Protein AF-A0A2S0JXE8-F1 (afdb_monomer_lite)

pLDDT: mean 74.89, std 17.11, range [35.28, 93.25]

Structure (mmCIF, N/CA/C/O backbone):
data_AF-A0A2S0JXE8-F1
#
_entry.id   AF-A0A2S0JXE8-F1
#
loop_
_atom_site.group_PDB
_atom_site.id
_atom_site.type_symbol
_atom_site.label_atom_id
_atom_site.label_alt_id
_atom_site.label_comp_id
_atom_site.label_asym_id
_atom_site.label_entity_id
_atom_site.label_seq_id
_atom_site.pdbx_PDB_ins_code
_atom_site.Cartn_x
_atom_site.Cartn_y
_atom_site.Cartn_z
_atom_site.occupancy
_atom_site.B_iso_or_equiv
_atom_site.auth_seq_id
_atom_site.auth_comp_id
_atom_site.auth_asym_id
_atom_site.auth_atom_id
_atom_site.pdbx_PDB_model_num
ATOM 1 N N . MET A 1 1 ? 25.201 16.719 -39.804 1.00 37.62 1 MET A N 1
ATOM 2 C CA . MET A 1 1 ? 23.950 16.881 -39.030 1.00 37.62 1 MET A CA 1
ATOM 3 C C . MET A 1 1 ? 23.572 15.524 -38.458 1.00 37.62 1 MET A C 1
ATOM 5 O O . MET A 1 1 ? 23.067 14.685 -39.189 1.00 37.62 1 MET A O 1
ATOM 9 N N . GLY A 1 2 ? 23.936 15.260 -37.201 1.00 36.03 2 GLY A N 1
ATOM 10 C CA . GLY A 1 2 ? 23.629 13.996 -36.532 1.00 36.03 2 GLY A CA 1
ATOM 11 C C . GLY A 1 2 ? 22.230 14.049 -35.934 1.00 36.03 2 GLY A C 1
ATOM 12 O O . GLY A 1 2 ? 21.941 14.921 -35.119 1.00 36.03 2 GLY A O 1
ATOM 13 N N . TYR A 1 3 ? 21.360 13.135 -36.347 1.00 36.81 3 TYR A N 1
ATOM 14 C CA . TYR A 1 3 ? 20.071 12.934 -35.702 1.00 36.81 3 TYR A CA 1
ATOM 15 C C . TYR A 1 3 ? 20.316 12.356 -34.305 1.00 36.81 3 TYR A C 1
ATOM 17 O O . TYR A 1 3 ? 20.603 11.171 -34.154 1.00 36.81 3 TYR A O 1
ATOM 25 N N . HIS A 1 4 ? 20.207 13.189 -33.269 1.00 41.97 4 HIS A N 1
ATOM 26 C CA . HIS A 1 4 ? 20.042 12.700 -31.907 1.00 41.97 4 HIS A CA 1
ATOM 27 C C . HIS A 1 4 ? 18.679 12.006 -31.815 1.00 41.97 4 HIS A C 1
ATOM 29 O O . HIS A 1 4 ? 17.648 12.652 -31.623 1.00 41.97 4 HIS A O 1
ATOM 35 N N . GLN A 1 5 ? 18.663 10.679 -31.955 1.00 39.28 5 GLN A N 1
ATOM 36 C CA . GLN A 1 5 ? 17.559 9.870 -31.451 1.00 39.28 5 GLN A CA 1
ATOM 37 C C . GLN A 1 5 ? 17.474 10.123 -29.945 1.00 39.28 5 GLN A C 1
ATOM 39 O O . GLN A 1 5 ? 18.301 9.638 -29.173 1.00 39.28 5 GLN A O 1
ATOM 44 N N . LYS A 1 6 ? 16.487 10.920 -29.519 1.00 38.25 6 LYS A N 1
ATOM 45 C CA . LYS A 1 6 ? 16.083 10.978 -28.115 1.00 38.25 6 LYS A CA 1
ATOM 46 C C . LYS A 1 6 ? 15.744 9.547 -27.712 1.00 38.25 6 LYS A C 1
ATOM 48 O O . LYS A 1 6 ? 14.768 8.978 -28.197 1.00 38.25 6 LYS A O 1
ATOM 53 N N . LYS A 1 7 ? 16.594 8.952 -26.876 1.00 35.28 7 LYS A N 1
ATOM 54 C CA . LYS A 1 7 ? 16.356 7.658 -26.244 1.00 35.28 7 LYS A CA 1
ATOM 55 C C . LYS A 1 7 ? 15.039 7.819 -25.485 1.00 35.28 7 LYS A C 1
ATOM 57 O O . LYS A 1 7 ? 14.999 8.528 -24.486 1.00 35.28 7 LYS A O 1
ATOM 62 N N . HIS A 1 8 ? 13.944 7.279 -26.016 1.00 37.34 8 HIS A N 1
ATOM 63 C CA . HIS A 1 8 ? 12.694 7.230 -25.273 1.00 37.34 8 HIS A CA 1
ATOM 64 C C . HIS A 1 8 ? 12.979 6.388 -24.031 1.00 37.34 8 HIS A C 1
ATOM 66 O O . HIS A 1 8 ? 13.167 5.175 -24.138 1.00 37.34 8 HIS A O 1
ATOM 72 N N . GLU A 1 9 ? 13.082 7.032 -22.869 1.00 44.28 9 GLU A N 1
ATOM 73 C CA . GLU A 1 9 ? 13.034 6.328 -21.595 1.00 44.28 9 GLU A CA 1
ATOM 74 C C . GLU A 1 9 ? 11.780 5.455 -21.619 1.00 44.28 9 GLU A C 1
ATOM 76 O O . GLU A 1 9 ? 10.671 5.937 -21.874 1.00 44.28 9 GLU A O 1
ATOM 81 N N . LYS A 1 10 ? 11.957 4.142 -21.444 1.00 48.44 10 LYS A N 1
ATOM 82 C CA . LYS A 1 10 ? 10.830 3.234 -21.245 1.00 48.44 10 LYS A CA 1
ATOM 83 C C . LYS A 1 10 ? 10.157 3.664 -19.949 1.00 48.44 10 LYS A C 1
ATOM 85 O O . LYS A 1 10 ? 10.642 3.352 -18.871 1.00 48.44 10 LYS A O 1
ATOM 90 N N . VAL A 1 11 ? 9.059 4.399 -20.061 1.00 47.41 11 VAL A N 1
ATOM 91 C CA . VAL A 1 11 ? 8.231 4.733 -18.907 1.00 47.41 11 VAL A CA 1
ATOM 92 C C . VAL A 1 11 ? 7.449 3.474 -18.536 1.00 47.41 11 VAL A C 1
ATOM 94 O O . VAL A 1 11 ? 6.659 2.963 -19.337 1.00 47.41 11 VAL A O 1
ATOM 97 N N . TRP A 1 12 ? 7.707 2.933 -17.347 1.00 57.38 12 TRP A N 1
ATOM 98 C CA . TRP A 1 12 ? 6.993 1.773 -16.828 1.00 57.38 12 TRP A CA 1
ATOM 99 C C . TRP A 1 12 ? 5.706 2.280 -16.180 1.00 57.38 12 TRP A C 1
ATOM 101 O O . TRP A 1 12 ? 5.725 3.010 -15.196 1.00 57.38 12 TRP A O 1
ATOM 111 N N . PHE A 1 13 ? 4.562 1.958 -16.783 1.00 54.50 13 PHE A N 1
ATOM 112 C CA . PHE A 1 13 ? 3.275 2.464 -16.312 1.00 54.50 13 PHE A CA 1
ATOM 113 C C . PHE A 1 13 ? 2.546 1.420 -15.480 1.00 54.50 13 PHE A C 1
ATOM 115 O O . PHE A 1 13 ? 2.338 0.281 -15.914 1.00 54.50 13 PHE A O 1
ATOM 122 N N . ILE A 1 14 ? 2.054 1.868 -14.333 1.00 59.56 14 ILE A N 1
ATOM 123 C CA . ILE A 1 14 ? 1.059 1.164 -13.542 1.00 59.56 14 ILE A CA 1
ATOM 124 C C . ILE A 1 14 ? -0.327 1.662 -13.947 1.00 59.56 14 ILE A C 1
ATOM 126 O O . ILE A 1 14 ? -0.594 2.865 -13.990 1.00 59.56 14 ILE A O 1
ATOM 130 N N . ARG A 1 15 ? -1.235 0.733 -14.251 1.00 61.62 15 ARG A N 1
ATOM 131 C CA . ARG A 1 15 ? -2.655 1.031 -14.466 1.00 61.62 15 ARG A CA 1
ATOM 132 C C . ARG A 1 15 ? -3.482 0.486 -13.316 1.00 61.62 15 ARG A C 1
ATOM 134 O O . ARG A 1 15 ? -3.251 -0.622 -12.853 1.00 61.62 15 ARG A O 1
ATOM 141 N N . LEU A 1 16 ? -4.515 1.224 -12.929 1.00 61.09 16 LEU A N 1
ATOM 142 C CA . LEU A 1 16 ? -5.536 0.707 -12.026 1.00 61.09 16 LEU A CA 1
ATOM 143 C C . LEU A 1 16 ? -6.298 -0.453 -12.682 1.00 61.09 16 LEU A C 1
ATOM 145 O O . LEU A 1 16 ? -6.835 -0.310 -13.788 1.00 61.09 16 LEU A O 1
ATOM 149 N N . TYR A 1 17 ? -6.361 -1.599 -12.005 1.00 62.03 17 TYR A N 1
ATOM 150 C CA . TYR A 1 17 ? -7.015 -2.793 -12.539 1.00 62.03 17 TYR A CA 1
ATOM 151 C C . TYR A 1 17 ? -8.538 -2.735 -12.350 1.00 62.03 17 TYR A C 1
ATOM 153 O O . TYR A 1 17 ? -9.082 -3.149 -11.334 1.00 62.03 17 TYR A O 1
ATOM 161 N N . LYS A 1 18 ? -9.257 -2.229 -13.356 1.00 57.72 18 LYS A N 1
ATOM 162 C CA . LYS A 1 18 ? -10.687 -1.867 -13.266 1.00 57.72 18 LYS A CA 1
ATOM 163 C C . LYS A 1 18 ? -11.655 -2.977 -12.814 1.00 57.72 18 LYS A C 1
ATOM 165 O O . LYS A 1 18 ? -12.732 -2.638 -12.338 1.00 57.72 18 LYS A O 1
ATOM 170 N N . GLY A 1 19 ? -11.326 -4.259 -12.998 1.00 62.06 19 GLY A N 1
ATOM 171 C CA . GLY A 1 19 ? -12.216 -5.377 -12.653 1.00 62.06 19 GLY A CA 1
ATOM 172 C C . GLY A 1 19 ? -12.315 -5.585 -11.144 1.00 62.06 19 GLY A C 1
ATOM 173 O O . GLY A 1 19 ? -13.311 -5.224 -10.526 1.00 62.06 19 GLY A O 1
ATOM 174 N N . LYS A 1 20 ? -11.238 -6.094 -10.541 1.00 61.78 20 LYS A N 1
ATOM 175 C CA . LYS A 1 20 ? -11.170 -6.377 -9.099 1.00 61.78 20 LYS A CA 1
ATOM 176 C C . LYS A 1 20 ? -11.191 -5.107 -8.243 1.00 61.78 20 LYS A C 1
ATOM 178 O O . LYS A 1 20 ? -11.757 -5.093 -7.155 1.00 61.78 20 LYS A O 1
ATOM 183 N N . LEU A 1 21 ? -10.683 -4.001 -8.790 1.00 63.81 21 LEU A N 1
ATOM 184 C CA . LEU A 1 21 ? -10.772 -2.696 -8.153 1.00 63.81 21 LEU A CA 1
ATOM 185 C C . LEU A 1 21 ? -12.223 -2.226 -7.998 1.00 63.81 21 LEU A C 1
ATOM 187 O O . LEU A 1 21 ? -12.516 -1.599 -6.999 1.00 63.81 21 LEU A O 1
ATOM 191 N N . LYS A 1 22 ? -13.159 -2.529 -8.912 1.00 67.38 22 LYS A N 1
ATOM 192 C CA . LYS A 1 22 ? -14.570 -2.123 -8.733 1.00 67.38 22 LYS A CA 1
ATOM 193 C C . LYS A 1 22 ? -15.213 -2.752 -7.501 1.00 67.38 22 LYS A C 1
ATOM 195 O O . LYS A 1 22 ? -16.044 -2.107 -6.873 1.00 67.38 22 LYS A O 1
ATOM 200 N N . GLU A 1 23 ? -14.859 -3.991 -7.183 1.00 72.56 23 GLU A N 1
ATOM 201 C CA . GLU A 1 23 ? -15.339 -4.665 -5.976 1.00 72.56 23 GLU A CA 1
ATOM 202 C C . GLU A 1 23 ? -14.674 -4.066 -4.739 1.00 72.56 23 GLU A C 1
ATOM 204 O O . GLU A 1 23 ? -15.371 -3.655 -3.818 1.00 72.56 23 GLU A O 1
ATOM 209 N N . MET A 1 24 ? -13.352 -3.881 -4.781 1.00 68.56 24 MET A N 1
ATOM 210 C CA . MET A 1 24 ? -12.597 -3.250 -3.695 1.00 68.56 24 MET A CA 1
ATOM 211 C C . MET A 1 24 ? -13.033 -1.798 -3.430 1.00 68.56 24 MET A C 1
ATOM 213 O O . MET A 1 24 ? -13.141 -1.392 -2.281 1.00 68.56 24 MET A O 1
ATOM 217 N N . LEU A 1 25 ? -13.334 -1.012 -4.470 1.00 71.25 25 LEU A N 1
ATOM 218 C CA . LEU A 1 25 ? -13.743 0.396 -4.374 1.00 71.25 25 LEU A CA 1
ATOM 219 C C . LEU A 1 25 ? -15.079 0.585 -3.657 1.00 71.25 25 LEU A C 1
ATOM 221 O O . LEU A 1 25 ? -15.285 1.648 -3.083 1.00 71.25 25 LEU A O 1
ATOM 225 N N . LYS A 1 26 ? -15.978 -0.411 -3.670 1.00 78.88 26 LYS A N 1
ATOM 226 C CA . LYS A 1 26 ? -17.262 -0.317 -2.950 1.00 78.88 26 LYS A CA 1
ATOM 227 C C . LYS A 1 26 ? -17.070 -0.193 -1.441 1.00 78.88 26 LYS A C 1
ATOM 229 O O . LYS A 1 26 ? -17.918 0.378 -0.767 1.00 78.88 26 LYS A O 1
ATOM 234 N N . GLU A 1 27 ? -15.961 -0.716 -0.932 1.00 83.25 27 GLU A N 1
ATOM 235 C CA . GLU A 1 27 ? -15.634 -0.736 0.493 1.00 83.25 27 GLU A CA 1
ATOM 236 C C . GLU A 1 27 ? -14.632 0.364 0.876 1.00 83.25 27 GLU A C 1
ATOM 238 O O . GLU A 1 27 ? -14.225 0.468 2.037 1.00 83.25 27 GLU A O 1
ATOM 243 N N . LEU A 1 28 ? -14.216 1.199 -0.084 1.00 87.56 28 LEU A N 1
ATOM 244 C CA . LEU A 1 28 ? -13.254 2.270 0.140 1.00 87.56 28 LEU A CA 1
ATOM 245 C C . LEU A 1 28 ? -13.932 3.625 0.280 1.00 87.56 28 LEU A C 1
ATOM 247 O O . LEU A 1 28 ? -14.760 4.038 -0.527 1.00 87.56 28 LEU A O 1
ATOM 251 N N . SER A 1 29 ? -13.502 4.360 1.294 1.00 90.38 29 SER A N 1
ATOM 252 C CA . SER A 1 29 ? -13.800 5.776 1.433 1.00 90.38 29 SER A CA 1
ATOM 253 C C . SER A 1 29 ? -13.103 6.585 0.337 1.00 90.38 29 SER A C 1
ATOM 255 O O . SER A 1 29 ? -12.038 6.217 -0.165 1.00 90.38 29 SER A O 1
ATOM 257 N N . PHE A 1 30 ? -13.642 7.765 0.025 1.00 89.19 30 PHE A N 1
ATOM 258 C CA . PHE A 1 30 ? -12.999 8.700 -0.906 1.00 89.19 30 PHE A CA 1
ATOM 259 C C . PHE A 1 30 ? -11.555 9.035 -0.522 1.00 89.19 30 PHE A C 1
ATOM 261 O O . PHE A 1 30 ? -10.712 9.216 -1.399 1.00 89.19 30 PHE A O 1
ATOM 268 N N . ARG A 1 31 ? -11.255 9.081 0.781 1.00 90.44 31 ARG A N 1
ATOM 269 C CA . ARG A 1 31 ? -9.907 9.347 1.289 1.00 90.44 31 ARG A CA 1
ATOM 270 C C . ARG A 1 31 ? -8.934 8.227 0.908 1.00 90.44 31 ARG A C 1
ATOM 272 O O . ARG A 1 31 ? -7.847 8.505 0.411 1.00 90.44 31 ARG A O 1
ATOM 279 N N . GLU A 1 32 ? -9.336 6.973 1.088 1.00 91.00 32 GLU A N 1
ATOM 280 C CA . GLU A 1 32 ? -8.534 5.800 0.716 1.00 91.00 32 GLU A CA 1
ATOM 281 C C . GLU A 1 32 ? -8.324 5.706 -0.795 1.00 91.00 32 GLU A C 1
ATOM 283 O O . GLU A 1 32 ? -7.211 5.456 -1.258 1.00 91.00 32 GLU A O 1
ATOM 288 N N . ILE A 1 33 ? -9.375 5.983 -1.569 1.00 88.81 33 ILE A N 1
ATOM 289 C CA . ILE A 1 33 ? -9.299 6.044 -3.031 1.00 88.81 33 ILE A CA 1
ATOM 290 C C . ILE A 1 33 ? -8.306 7.131 -3.451 1.00 88.81 33 ILE A C 1
ATOM 292 O O . ILE A 1 33 ? -7.408 6.871 -4.250 1.00 88.81 33 ILE A O 1
ATOM 296 N N . GLY A 1 34 ? -8.423 8.333 -2.882 1.00 89.69 34 GLY A N 1
ATOM 297 C CA . GLY A 1 34 ? -7.516 9.446 -3.153 1.00 89.69 34 GLY A CA 1
ATOM 298 C C . GLY A 1 34 ? -6.059 9.099 -2.854 1.00 89.69 34 GLY A C 1
A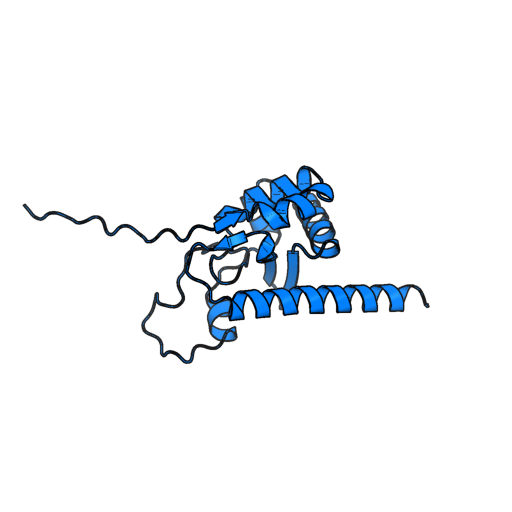TOM 299 O O . GLY A 1 34 ? -5.184 9.395 -3.666 1.00 89.69 34 GLY A O 1
ATOM 300 N N . PHE A 1 35 ? -5.796 8.415 -1.739 1.00 91.81 35 PHE A N 1
ATOM 301 C CA . PHE A 1 35 ? -4.457 7.933 -1.398 1.00 91.81 35 PHE A CA 1
ATOM 302 C C . PHE A 1 35 ? -3.921 6.937 -2.435 1.00 91.81 35 PHE A C 1
ATOM 304 O O . PHE A 1 35 ? -2.800 7.098 -2.923 1.00 91.81 35 PHE A O 1
ATOM 311 N N . ILE A 1 36 ? -4.725 5.944 -2.832 1.00 89.69 36 ILE A N 1
ATOM 312 C CA . ILE A 1 36 ? -4.332 4.973 -3.862 1.00 89.69 36 ILE A CA 1
ATOM 313 C C . ILE A 1 36 ? -3.982 5.703 -5.161 1.00 89.69 36 ILE A C 1
ATOM 315 O O . ILE A 1 36 ? -2.907 5.492 -5.708 1.00 89.69 36 ILE A O 1
ATOM 319 N N . TYR A 1 37 ? -4.834 6.620 -5.621 1.00 87.62 37 TYR A N 1
ATOM 320 C CA . TYR A 1 37 ? -4.578 7.392 -6.839 1.00 87.62 37 TYR A CA 1
ATOM 321 C C . TYR A 1 37 ? -3.294 8.227 -6.763 1.00 87.62 37 TYR A C 1
ATOM 323 O O . TYR A 1 37 ? -2.511 8.229 -7.712 1.00 87.62 37 TYR A O 1
ATOM 331 N N . LYS A 1 38 ? -3.059 8.912 -5.638 1.00 90.31 38 LYS A N 1
ATOM 332 C CA . LYS A 1 38 ? -1.857 9.733 -5.422 1.00 90.31 38 LYS A CA 1
ATOM 333 C C . LYS A 1 38 ? -0.573 8.903 -5.300 1.00 90.31 38 LYS A C 1
ATOM 335 O O . LYS A 1 38 ? 0.497 9.431 -5.577 1.00 90.31 38 LYS A O 1
ATOM 340 N N . SER A 1 39 ? -0.668 7.633 -4.904 1.00 90.19 39 SER A N 1
ATOM 341 C CA . SER A 1 39 ? 0.487 6.736 -4.748 1.00 90.19 39 SER A CA 1
ATOM 342 C C . SER A 1 39 ? 0.876 5.989 -6.029 1.00 90.19 39 SER A C 1
ATOM 344 O O . SER A 1 39 ? 1.977 5.453 -6.104 1.00 90.19 39 SER A O 1
ATOM 346 N N . LEU A 1 40 ? 0.034 5.988 -7.070 1.00 87.19 40 LEU A N 1
ATOM 347 C CA . LEU A 1 40 ? 0.360 5.340 -8.350 1.00 87.19 40 LEU A CA 1
ATOM 348 C C . LEU A 1 40 ? 1.683 5.810 -8.979 1.00 87.19 40 LEU A C 1
ATOM 350 O O . LEU A 1 40 ? 2.427 4.945 -9.436 1.00 87.19 40 LEU A O 1
ATOM 354 N N . PRO A 1 41 ? 2.013 7.120 -9.014 1.00 87.62 41 PRO A N 1
ATOM 355 C CA . PRO A 1 41 ? 3.243 7.595 -9.649 1.00 87.62 41 PRO A CA 1
ATOM 356 C C . PRO A 1 41 ? 4.522 7.145 -8.942 1.00 87.62 41 PRO A C 1
ATOM 358 O O . PRO A 1 41 ? 5.575 7.156 -9.564 1.00 87.62 41 PRO A O 1
ATOM 361 N N . ILE A 1 42 ? 4.428 6.765 -7.665 1.00 90.50 42 ILE A N 1
ATOM 362 C CA . ILE A 1 42 ? 5.551 6.341 -6.814 1.00 90.50 42 ILE A CA 1
ATOM 363 C C . ILE A 1 42 ? 5.539 4.843 -6.521 1.00 90.50 42 ILE A C 1
ATOM 365 O O . ILE A 1 42 ? 6.341 4.351 -5.734 1.00 90.50 42 ILE A O 1
ATOM 369 N N . CYS A 1 43 ? 4.614 4.102 -7.123 1.00 88.62 43 CYS A N 1
ATOM 370 C CA . CYS A 1 43 ? 4.554 2.665 -6.958 1.00 88.62 43 CYS A CA 1
ATOM 371 C C . CYS A 1 43 ? 5.531 2.004 -7.938 1.00 88.62 43 CYS A C 1
ATOM 373 O O . CYS A 1 43 ? 5.492 2.247 -9.143 1.00 88.62 43 CYS A O 1
ATOM 375 N N . HIS A 1 44 ? 6.421 1.166 -7.416 1.00 86.44 44 HIS A N 1
ATOM 376 C CA . HIS A 1 44 ? 7.407 0.452 -8.206 1.00 86.44 44 HIS A CA 1
ATOM 377 C C . HIS A 1 44 ? 6.728 -0.574 -9.117 1.00 86.44 44 HIS A C 1
ATOM 379 O O . HIS A 1 44 ? 6.013 -1.460 -8.641 1.00 86.44 44 HIS A O 1
ATOM 385 N N . TYR A 1 45 ? 6.989 -0.508 -10.422 1.00 78.00 45 TYR A N 1
ATOM 386 C CA . TYR A 1 45 ? 6.241 -1.271 -11.429 1.00 78.00 45 TYR A CA 1
ATOM 387 C C . TYR A 1 45 ? 6.322 -2.800 -11.272 1.00 78.00 45 TYR A C 1
ATOM 389 O O . TYR A 1 45 ? 5.403 -3.499 -11.682 1.00 78.0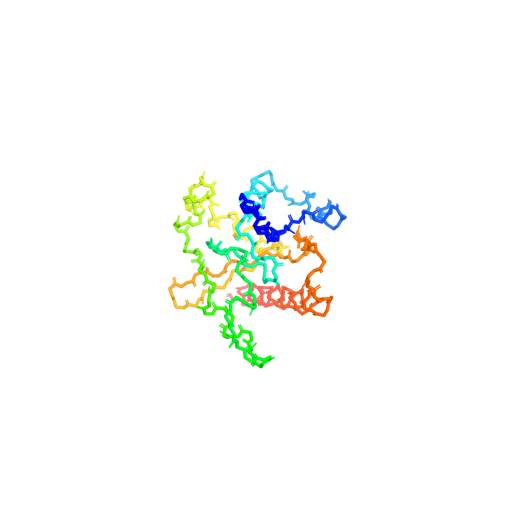0 45 TYR A O 1
ATOM 397 N N . ASN A 1 46 ? 7.403 -3.340 -10.700 1.00 79.19 46 ASN A N 1
ATOM 398 C CA . ASN A 1 46 ? 7.587 -4.792 -10.550 1.00 79.19 46 ASN A CA 1
ATOM 399 C C . ASN A 1 46 ? 7.303 -5.301 -9.131 1.00 79.19 46 ASN A C 1
ATOM 401 O O . ASN A 1 46 ? 6.850 -6.425 -8.942 1.00 79.19 46 ASN A O 1
ATOM 405 N N . MET A 1 47 ? 7.584 -4.465 -8.132 1.00 81.56 47 MET A N 1
ATOM 406 C CA . MET A 1 47 ? 7.581 -4.872 -6.720 1.00 81.56 47 MET A CA 1
ATOM 407 C C . MET A 1 47 ? 6.426 -4.269 -5.933 1.00 81.56 47 MET A C 1
ATOM 409 O O . MET A 1 47 ? 6.174 -4.699 -4.814 1.00 81.56 47 MET A O 1
ATOM 413 N N . PHE A 1 48 ? 5.718 -3.298 -6.507 1.00 87.00 48 PHE A N 1
ATOM 414 C CA . PHE A 1 48 ? 4.562 -2.626 -5.920 1.00 87.00 48 PHE A CA 1
ATOM 415 C C . PHE A 1 48 ? 4.842 -1.846 -4.628 1.00 87.00 48 PHE A C 1
ATOM 417 O O . PHE A 1 48 ? 3.908 -1.437 -3.939 1.00 87.00 48 PHE A O 1
ATOM 424 N N . TYR A 1 49 ? 6.113 -1.607 -4.300 1.00 90.06 49 TYR A N 1
ATOM 425 C CA . TYR A 1 49 ? 6.512 -0.754 -3.183 1.00 90.06 49 TYR A CA 1
ATOM 426 C C . TYR A 1 49 ? 6.348 0.728 -3.514 1.00 90.06 49 TYR A C 1
ATOM 428 O O . TYR A 1 49 ? 6.551 1.127 -4.656 1.00 90.06 49 TYR A O 1
ATOM 436 N N . LEU A 1 50 ? 6.012 1.547 -2.520 1.00 91.50 50 LEU A N 1
ATOM 437 C CA . LEU A 1 50 ? 6.047 3.003 -2.638 1.00 91.50 50 LEU A CA 1
ATOM 438 C C . LEU A 1 50 ? 7.483 3.491 -2.412 1.00 91.50 50 LEU A C 1
ATOM 440 O O . LEU A 1 50 ? 8.022 3.324 -1.315 1.00 91.50 50 LEU A O 1
ATOM 444 N N . VAL A 1 51 ? 8.094 4.069 -3.446 1.00 90.88 51 VAL A N 1
ATOM 445 C CA . VAL A 1 51 ? 9.522 4.428 -3.487 1.00 90.88 51 VAL A CA 1
ATOM 446 C C . VAL A 1 51 ? 9.757 5.730 -4.258 1.00 90.88 51 VAL A C 1
ATOM 448 O O . VAL A 1 51 ? 8.974 6.085 -5.142 1.00 90.88 51 VAL A O 1
ATOM 451 N N . HIS A 1 52 ? 10.849 6.428 -3.955 1.00 88.56 52 HIS A N 1
ATOM 452 C CA . HIS A 1 52 ? 11.287 7.626 -4.680 1.00 88.56 52 HIS A CA 1
ATOM 453 C C . HIS A 1 52 ? 11.732 7.304 -6.117 1.00 88.56 52 HIS A C 1
ATOM 455 O O . HIS A 1 52 ? 11.577 8.140 -7.006 1.00 88.56 52 HIS A O 1
ATOM 461 N N . ASN A 1 53 ? 12.200 6.074 -6.372 1.00 86.81 53 ASN A N 1
ATOM 462 C CA . ASN A 1 53 ? 12.693 5.586 -7.667 1.00 86.81 53 ASN A CA 1
ATOM 463 C C . ASN A 1 53 ? 11.803 4.478 -8.296 1.00 86.81 53 ASN A C 1
ATOM 465 O O . ASN A 1 53 ? 12.254 3.358 -8.535 1.00 86.81 53 ASN A O 1
ATOM 469 N N . PRO A 1 54 ? 10.528 4.757 -8.635 1.00 84.69 54 PRO A N 1
ATOM 470 C CA . PRO A 1 54 ? 9.538 3.743 -9.033 1.00 84.69 54 PRO A CA 1
ATOM 471 C C . PRO A 1 54 ? 9.816 3.054 -10.377 1.00 84.69 54 PRO A C 1
ATOM 473 O O . PRO A 1 54 ? 9.226 2.012 -10.661 1.00 84.69 54 PRO A O 1
ATOM 476 N N . ASN A 1 55 ? 10.688 3.635 -11.205 1.00 78.38 55 ASN A N 1
ATOM 477 C CA . ASN A 1 55 ? 11.042 3.142 -12.538 1.00 78.38 55 ASN A CA 1
ATOM 478 C C . ASN A 1 55 ? 12.402 2.442 -12.589 1.00 78.38 55 ASN A C 1
ATOM 480 O O . ASN A 1 55 ? 12.812 2.033 -13.679 1.00 78.38 55 ASN A O 1
ATOM 484 N N . ASP A 1 56 ? 13.121 2.353 -11.467 1.00 74.06 56 ASP A N 1
ATOM 485 C CA . ASP A 1 56 ? 14.452 1.766 -11.499 1.00 74.06 56 ASP A CA 1
ATOM 486 C C . ASP A 1 56 ? 14.358 0.280 -11.848 1.00 74.06 56 ASP A C 1
ATOM 488 O O . ASP A 1 56 ? 13.601 -0.490 -11.257 1.00 74.06 56 ASP A O 1
ATOM 492 N N . SER A 1 57 ? 15.056 -0.108 -12.910 1.00 62.75 57 SER A N 1
ATOM 493 C CA . SER A 1 57 ? 14.899 -1.432 -13.486 1.00 62.75 57 SER A CA 1
ATOM 494 C C . SER A 1 57 ? 15.901 -2.409 -12.888 1.00 62.75 57 SER A C 1
ATOM 496 O O . SER A 1 57 ? 17.062 -2.082 -12.657 1.00 62.75 57 SER A O 1
ATOM 498 N N . TYR A 1 58 ? 15.476 -3.664 -12.765 1.00 53.22 58 TYR A N 1
ATOM 499 C CA . TYR A 1 58 ? 16.327 -4.817 -12.444 1.00 53.22 58 TYR A CA 1
ATOM 500 C C . TYR A 1 58 ? 17.618 -4.896 -13.298 1.00 53.22 58 TYR A C 1
ATOM 502 O O . TYR A 1 58 ? 18.612 -5.449 -12.850 1.00 53.22 58 TYR A O 1
ATOM 510 N N . ASN A 1 59 ? 17.634 -4.291 -14.496 1.00 45.72 59 ASN A N 1
ATOM 511 C CA . ASN A 1 59 ? 18.713 -4.402 -15.484 1.00 45.72 59 ASN A CA 1
ATOM 512 C C . ASN A 1 59 ? 19.619 -3.156 -15.605 1.00 45.72 59 ASN A C 1
ATOM 514 O O . ASN A 1 59 ? 20.428 -3.093 -16.531 1.00 45.72 59 ASN A O 1
ATOM 518 N N . SER A 1 60 ? 19.484 -2.137 -14.747 1.00 43.06 60 SER A N 1
ATOM 519 C CA . SER A 1 60 ? 20.185 -0.850 -14.932 1.00 43.06 60 SER A CA 1
ATOM 520 C C . SER A 1 60 ? 21.707 -0.908 -14.701 1.00 43.06 60 SER A C 1
ATOM 522 O O . SER A 1 60 ? 22.401 0.054 -15.022 1.00 43.06 60 SER A O 1
ATOM 524 N N . ILE A 1 61 ? 22.260 -2.001 -14.164 1.00 39.75 61 ILE A N 1
ATOM 525 C CA . ILE A 1 61 ? 23.703 -2.171 -13.922 1.00 39.75 61 ILE A CA 1
ATOM 526 C C . ILE A 1 61 ? 24.042 -3.646 -14.168 1.00 39.75 61 ILE A C 1
ATOM 528 O O . ILE A 1 61 ? 23.349 -4.506 -13.641 1.00 39.75 61 ILE A O 1
ATOM 532 N N . GLY A 1 62 ? 25.061 -3.937 -14.985 1.00 39.19 62 GLY A N 1
ATOM 533 C CA . GLY A 1 62 ? 25.437 -5.284 -15.444 1.00 39.19 62 GLY A CA 1
ATOM 534 C C . GLY A 1 62 ? 25.762 -6.294 -14.334 1.00 39.19 62 GLY A C 1
ATOM 535 O O . GLY A 1 62 ? 26.931 -6.543 -14.054 1.00 39.19 62 GLY A O 1
ATOM 536 N N . GLY A 1 63 ? 24.727 -6.884 -13.737 1.00 40.28 63 GLY A N 1
ATOM 537 C CA . GLY A 1 63 ? 24.788 -7.909 -12.698 1.00 40.28 63 GLY A CA 1
ATOM 538 C C . GLY A 1 63 ? 24.135 -9.212 -13.155 1.00 40.28 63 GLY A C 1
ATOM 539 O O . GLY A 1 63 ? 23.213 -9.212 -13.968 1.00 40.28 63 GLY A O 1
ATOM 540 N N . GLN A 1 64 ? 24.691 -10.319 -12.677 1.00 43.34 64 GLN A N 1
ATOM 541 C CA . GLN A 1 64 ? 24.344 -11.699 -13.007 1.00 43.34 64 GLN A CA 1
ATOM 542 C C . GLN A 1 64 ? 22.852 -12.027 -12.746 1.00 43.34 64 GLN A C 1
ATOM 544 O O . GLN A 1 64 ? 22.224 -11.424 -11.879 1.00 43.34 64 GLN A O 1
ATOM 549 N N . PRO A 1 65 ? 22.270 -13.027 -13.437 1.00 48.00 65 PRO A N 1
ATOM 550 C CA . PRO A 1 65 ? 20.863 -13.438 -13.302 1.00 48.00 65 PRO A CA 1
ATOM 551 C C . PRO A 1 65 ? 20.473 -14.051 -11.938 1.00 48.00 65 PRO A C 1
ATOM 553 O O . PRO A 1 65 ? 19.354 -14.538 -11.789 1.00 48.00 65 PRO A O 1
ATOM 556 N N . GLU A 1 66 ? 21.358 -14.012 -10.945 1.00 47.62 66 GLU A N 1
ATOM 557 C CA . GLU A 1 66 ? 21.217 -14.632 -9.622 1.00 47.62 66 GLU A CA 1
ATOM 558 C C . GLU A 1 66 ? 20.994 -13.625 -8.475 1.00 47.62 66 GLU A C 1
ATOM 560 O O . GLU A 1 66 ? 21.049 -13.983 -7.297 1.00 47.62 66 GLU A O 1
ATOM 565 N N . ASP A 1 67 ? 20.648 -12.378 -8.812 1.00 48.41 67 ASP A N 1
ATOM 566 C CA . ASP A 1 67 ? 20.244 -11.344 -7.857 1.00 48.41 67 ASP A CA 1
ATOM 567 C C . ASP A 1 67 ? 18.917 -11.720 -7.163 1.00 48.41 67 ASP A C 1
ATOM 569 O O . ASP A 1 67 ? 17.808 -11.534 -7.673 1.00 48.41 67 ASP A O 1
ATOM 573 N N . THR A 1 68 ? 19.041 -12.280 -5.961 1.00 53.69 68 THR A N 1
ATOM 574 C CA . THR A 1 68 ? 17.922 -12.598 -5.066 1.00 53.69 68 THR A CA 1
ATOM 575 C C . THR A 1 68 ? 17.127 -11.343 -4.674 1.00 53.69 68 THR A C 1
ATOM 577 O O . THR A 1 68 ? 17.638 -10.224 -4.680 1.00 53.69 68 THR A O 1
ATOM 580 N N . GLU A 1 69 ? 15.856 -11.519 -4.292 1.00 55.66 69 GLU A N 1
ATOM 581 C CA . GLU A 1 69 ? 14.914 -10.440 -3.927 1.00 55.66 69 GLU A CA 1
ATOM 582 C C . GLU A 1 69 ? 15.486 -9.455 -2.884 1.00 55.66 69 GLU A C 1
ATOM 584 O O . GLU A 1 69 ? 15.281 -8.246 -2.989 1.00 55.66 69 GLU A O 1
ATOM 589 N N . SER A 1 70 ? 16.316 -9.955 -1.962 1.00 53.62 70 SER A N 1
ATOM 590 C CA . SER A 1 70 ? 17.007 -9.158 -0.941 1.00 53.62 70 SER A CA 1
ATOM 591 C C . SER A 1 70 ? 18.005 -8.140 -1.519 1.00 53.62 70 SER A C 1
ATOM 593 O O . SER A 1 70 ? 18.137 -7.040 -0.984 1.00 53.62 70 SER A O 1
ATOM 595 N N . HIS A 1 71 ? 18.673 -8.439 -2.639 1.00 53.94 71 HIS A N 1
ATOM 596 C CA . HIS A 1 71 ? 19.568 -7.481 -3.300 1.00 53.94 71 HIS A CA 1
ATOM 597 C C . HIS A 1 71 ? 18.808 -6.369 -4.031 1.00 53.94 71 HIS A C 1
ATOM 599 O O . HIS A 1 71 ? 19.344 -5.271 -4.197 1.00 53.94 71 HIS A O 1
ATOM 605 N N . PHE A 1 72 ? 17.565 -6.631 -4.440 1.00 59.47 72 PHE A N 1
ATOM 606 C CA . PHE A 1 72 ? 16.722 -5.655 -5.125 1.00 59.47 72 PHE A CA 1
ATOM 607 C C . PHE A 1 72 ? 16.138 -4.623 -4.155 1.00 59.47 72 PHE A C 1
ATOM 609 O O . PHE A 1 72 ? 16.174 -3.428 -4.439 1.00 59.47 72 PHE A O 1
ATOM 616 N N . GLU A 1 73 ? 15.662 -5.065 -2.987 1.00 60.78 73 GLU A N 1
ATOM 617 C CA . GLU A 1 73 ? 15.147 -4.158 -1.950 1.00 60.78 73 GLU A CA 1
ATOM 618 C C . GLU A 1 73 ? 16.203 -3.142 -1.497 1.00 60.78 73 GLU A C 1
ATOM 620 O O . GLU A 1 73 ? 15.871 -1.989 -1.247 1.00 60.78 73 GLU A O 1
ATOM 625 N N . ASN A 1 74 ? 17.486 -3.514 -1.499 1.00 64.06 74 ASN A N 1
ATOM 626 C CA . ASN A 1 74 ? 18.584 -2.610 -1.141 1.00 64.06 74 ASN A CA 1
ATOM 627 C C . ASN A 1 74 ? 18.802 -1.447 -2.129 1.00 64.06 74 ASN A C 1
ATOM 629 O O . ASN A 1 74 ? 19.485 -0.486 -1.780 1.00 64.06 74 ASN A O 1
ATOM 633 N N . LYS A 1 75 ? 18.262 -1.525 -3.352 1.00 73.62 75 LYS A N 1
ATOM 634 C CA . LYS A 1 75 ? 18.370 -0.463 -4.371 1.00 73.62 75 LYS A CA 1
ATOM 635 C C . LYS A 1 75 ? 17.130 0.434 -4.428 1.00 73.62 75 LYS A C 1
ATOM 637 O O . LYS A 1 75 ? 17.133 1.449 -5.119 1.00 73.62 75 LYS A O 1
ATOM 642 N N . LEU A 1 76 ? 16.062 0.062 -3.725 1.00 82.50 76 LEU A N 1
ATOM 643 C CA . LEU A 1 76 ? 14.843 0.852 -3.666 1.00 82.50 76 LEU A CA 1
ATOM 644 C C . LEU A 1 76 ? 14.965 1.950 -2.609 1.00 82.50 76 LEU A C 1
ATOM 646 O O . LEU A 1 76 ? 15.285 1.704 -1.447 1.00 82.50 76 LEU A O 1
ATOM 650 N N . GLU A 1 77 ? 14.652 3.174 -3.013 1.00 87.94 77 GLU A N 1
ATOM 651 C CA . GLU A 1 77 ? 14.632 4.332 -2.129 1.00 87.94 77 GLU A CA 1
ATOM 652 C C . GLU A 1 77 ? 13.245 4.451 -1.497 1.00 87.94 77 GLU A C 1
ATOM 654 O O . GLU A 1 77 ? 12.335 5.080 -2.035 1.00 87.94 77 GLU A O 1
ATOM 659 N N . PHE A 1 78 ? 13.046 3.789 -0.363 1.00 88.31 78 PHE A N 1
ATOM 660 C CA . PHE A 1 78 ? 11.753 3.777 0.317 1.00 88.31 78 PHE A CA 1
ATOM 661 C C . PHE A 1 78 ? 11.433 5.109 0.992 1.00 88.31 78 PHE A C 1
ATOM 663 O O . PHE A 1 78 ? 12.287 5.725 1.627 1.00 88.31 78 PHE A O 1
ATOM 670 N N . PHE A 1 79 ? 10.157 5.488 0.950 1.00 87.88 79 PHE A N 1
ATOM 671 C CA . PHE A 1 79 ? 9.663 6.617 1.726 1.00 87.88 79 PHE A CA 1
ATOM 672 C C . PHE A 1 79 ? 9.669 6.307 3.221 1.00 87.88 79 PHE A C 1
ATOM 674 O O . PHE A 1 79 ? 9.060 5.333 3.675 1.00 87.88 79 PHE A O 1
ATOM 681 N N . ASN A 1 80 ? 10.214 7.213 4.027 1.00 87.19 80 ASN A N 1
ATOM 682 C CA . ASN A 1 80 ? 9.778 7.279 5.417 1.00 87.19 80 ASN A CA 1
ATOM 683 C C . ASN A 1 80 ? 8.361 7.891 5.505 1.00 87.19 80 ASN A C 1
ATOM 685 O O . ASN A 1 80 ? 7.828 8.468 4.556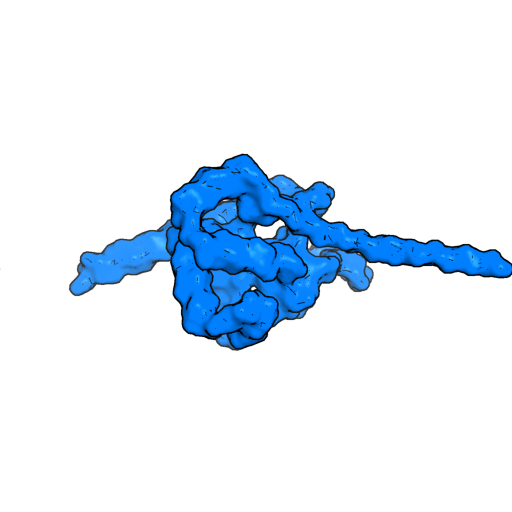 1.00 87.19 80 ASN A O 1
ATOM 689 N N . ARG A 1 81 ? 7.709 7.771 6.668 1.00 87.19 81 ARG A N 1
ATOM 690 C CA . ARG A 1 81 ? 6.326 8.251 6.843 1.00 87.19 81 ARG A CA 1
ATOM 691 C C . ARG A 1 81 ? 6.163 9.753 6.562 1.00 87.19 81 ARG A C 1
ATOM 693 O O . ARG A 1 81 ? 5.123 10.152 6.047 1.00 87.19 81 ARG A O 1
ATOM 700 N N . LYS A 1 82 ? 7.156 10.571 6.923 1.00 89.12 82 LYS A N 1
ATOM 701 C CA . LYS A 1 82 ? 7.124 12.024 6.717 1.00 89.12 82 LYS A CA 1
ATOM 702 C C . LYS A 1 82 ? 7.249 12.358 5.231 1.00 89.12 82 LYS A C 1
ATOM 704 O O . LYS A 1 82 ? 6.425 13.103 4.718 1.00 89.12 82 LYS A O 1
ATOM 709 N N . GLU A 1 83 ? 8.201 11.742 4.540 1.00 90.62 83 GLU A N 1
ATOM 710 C CA . GLU A 1 83 ? 8.395 11.934 3.099 1.00 90.62 83 GLU A CA 1
ATOM 711 C C . GLU A 1 83 ? 7.160 11.499 2.300 1.00 90.62 83 GLU A C 1
ATOM 713 O O . GLU A 1 83 ? 6.747 12.193 1.374 1.00 90.62 83 GLU A O 1
ATOM 718 N N . LEU A 1 84 ? 6.521 10.384 2.682 1.00 90.06 84 LEU A N 1
ATOM 719 C CA . LEU A 1 84 ? 5.285 9.933 2.035 1.00 90.06 84 LEU A CA 1
ATOM 720 C C . LEU A 1 84 ? 4.157 10.963 2.197 1.00 90.06 84 LEU A C 1
ATOM 722 O O . LEU A 1 84 ? 3.418 11.232 1.250 1.00 90.06 84 LEU A O 1
ATOM 726 N N . ALA A 1 85 ? 4.027 11.541 3.394 1.00 91.56 85 ALA A N 1
ATOM 727 C CA . ALA A 1 85 ? 3.035 12.571 3.687 1.00 91.56 85 ALA A CA 1
ATOM 728 C C . ALA A 1 85 ? 3.284 13.847 2.867 1.00 91.56 85 ALA A C 1
ATOM 730 O O . ALA A 1 85 ? 2.353 14.386 2.265 1.00 91.56 85 ALA A O 1
ATOM 731 N N . GLU A 1 86 ? 4.544 14.276 2.775 1.00 91.62 86 GLU A N 1
ATOM 732 C CA . GLU A 1 86 ? 4.963 15.421 1.962 1.00 91.62 86 GLU A CA 1
ATOM 733 C C . GLU A 1 86 ? 4.682 15.188 0.471 1.00 91.62 86 GLU A C 1
ATOM 735 O O . GLU A 1 86 ? 4.080 16.046 -0.179 1.00 91.62 86 GLU A O 1
ATOM 740 N N . TYR A 1 87 ? 5.019 14.006 -0.058 1.00 90.31 87 TYR A N 1
ATOM 741 C CA . TYR A 1 87 ? 4.779 13.662 -1.462 1.00 90.31 87 TYR A CA 1
ATOM 742 C C . TYR A 1 87 ? 3.282 13.653 -1.808 1.00 90.31 87 TYR A C 1
ATOM 744 O O . TYR A 1 87 ? 2.849 14.234 -2.805 1.00 90.31 87 TYR A O 1
ATOM 752 N N . ILE A 1 88 ? 2.465 13.023 -0.958 1.00 89.50 88 ILE A N 1
ATOM 753 C CA . ILE A 1 88 ? 1.010 12.891 -1.151 1.00 89.50 88 ILE A CA 1
ATOM 754 C C . ILE A 1 88 ? 0.265 14.199 -0.800 1.00 89.50 88 ILE A C 1
ATOM 756 O O . ILE A 1 88 ? -0.930 14.343 -1.105 1.00 89.50 88 ILE A O 1
ATOM 760 N N . LYS A 1 89 ? 0.978 15.187 -0.237 1.00 90.81 89 LYS A N 1
ATOM 761 C CA . LYS A 1 89 ? 0.451 16.470 0.250 1.00 90.81 89 LYS A CA 1
ATOM 762 C C . LYS A 1 89 ? -0.683 16.260 1.251 1.00 90.81 89 LYS A C 1
ATOM 764 O O . LYS A 1 89 ? -1.786 16.775 1.080 1.00 90.81 89 LYS A O 1
ATOM 769 N N . GLU A 1 90 ? -0.412 15.441 2.258 1.00 90.06 90 GLU A N 1
ATOM 770 C CA . GLU A 1 90 ? -1.342 15.080 3.326 1.00 90.06 90 GLU A CA 1
ATOM 771 C C . GLU A 1 90 ? -0.668 15.172 4.694 1.00 90.06 90 GLU A C 1
ATOM 773 O O . GLU A 1 90 ? 0.555 15.173 4.811 1.00 90.06 90 GLU A O 1
ATOM 778 N N . ASN A 1 91 ? -1.475 15.237 5.751 1.00 91.06 91 ASN A N 1
ATOM 779 C CA . ASN A 1 91 ? -0.963 15.196 7.119 1.00 91.06 91 ASN A CA 1
ATOM 780 C C . ASN A 1 91 ? -0.440 13.782 7.466 1.00 91.06 91 ASN A C 1
ATOM 782 O O . ASN A 1 91 ? -1.053 12.778 7.105 1.00 91.06 91 ASN A O 1
ATOM 786 N N . ILE A 1 92 ? 0.671 13.698 8.205 1.00 89.88 92 ILE A N 1
ATOM 787 C CA . ILE A 1 92 ? 1.289 12.449 8.690 1.00 89.88 92 ILE A CA 1
ATOM 788 C C . ILE A 1 92 ? 0.299 11.547 9.451 1.00 89.88 92 ILE A C 1
ATOM 790 O O . ILE A 1 92 ? 0.334 10.319 9.293 1.00 89.88 92 ILE A O 1
ATOM 794 N N . ASP A 1 93 ? -0.585 12.132 10.256 1.00 90.25 93 ASP A N 1
ATOM 795 C CA . ASP A 1 93 ? -1.595 11.394 11.018 1.00 90.25 93 ASP A CA 1
ATOM 796 C C . ASP A 1 93 ? -2.648 10.807 10.073 1.00 90.25 93 ASP A C 1
ATOM 798 O O . ASP A 1 93 ? -2.918 9.608 10.116 1.00 90.25 93 ASP A O 1
ATOM 802 N N . ASN A 1 94 ? -3.111 11.598 9.096 1.00 90.12 94 ASN A N 1
ATOM 803 C CA . ASN A 1 94 ? -4.019 11.114 8.052 1.00 90.12 94 ASN A CA 1
ATOM 804 C C . ASN A 1 94 ? -3.407 9.950 7.258 1.00 90.12 94 ASN A C 1
ATOM 806 O O . ASN A 1 94 ? -4.112 8.996 6.939 1.00 90.12 94 ASN A O 1
ATOM 810 N N . ILE A 1 95 ? -2.110 10.009 6.936 1.00 90.19 95 ILE A N 1
ATOM 811 C CA . ILE A 1 95 ? -1.404 8.910 6.259 1.00 90.19 95 ILE A CA 1
ATOM 812 C C . ILE A 1 95 ? -1.409 7.658 7.134 1.00 90.19 95 ILE A C 1
ATOM 814 O O . ILE A 1 95 ? -1.663 6.564 6.636 1.00 90.19 95 ILE A O 1
ATOM 818 N N . THR A 1 96 ? -1.154 7.809 8.434 1.00 90.94 96 THR A N 1
ATOM 819 C CA . THR A 1 96 ? -1.158 6.684 9.378 1.00 90.94 96 THR A CA 1
ATOM 820 C C . THR A 1 96 ? -2.528 6.008 9.415 1.00 90.94 96 THR A C 1
ATOM 822 O O . THR A 1 96 ? -2.601 4.783 9.286 1.00 90.94 96 THR A O 1
ATOM 825 N N . ASP A 1 97 ? -3.600 6.793 9.513 1.00 92.56 97 ASP A N 1
ATOM 826 C CA . ASP A 1 97 ? -4.973 6.286 9.565 1.00 92.56 97 ASP A CA 1
ATOM 827 C C . ASP A 1 97 ? -5.392 5.614 8.257 1.00 92.56 97 ASP A C 1
ATOM 829 O O . ASP A 1 97 ? -5.934 4.507 8.261 1.00 92.56 97 ASP A O 1
ATOM 833 N N . VAL A 1 98 ? -5.099 6.252 7.120 1.00 93.25 98 VAL A N 1
ATOM 834 C CA . VAL A 1 98 ? -5.435 5.711 5.798 1.00 93.25 98 VAL A CA 1
ATOM 835 C C . VAL A 1 98 ? -4.677 4.421 5.529 1.00 93.25 98 VAL A C 1
ATOM 837 O O . VAL A 1 98 ? -5.283 3.449 5.085 1.00 93.25 98 VAL A O 1
ATOM 840 N N . VAL A 1 99 ? -3.377 4.372 5.828 1.00 91.88 99 VAL A N 1
ATOM 841 C CA . VAL A 1 99 ? -2.591 3.146 5.656 1.00 91.88 99 VAL A CA 1
ATOM 842 C C . VAL A 1 99 ? -3.118 2.038 6.561 1.00 91.88 99 VAL A C 1
ATOM 844 O O . VAL A 1 99 ? -3.235 0.906 6.102 1.00 91.88 99 VAL A O 1
ATOM 847 N N . LYS A 1 100 ? -3.472 2.341 7.815 1.00 91.50 100 LYS A N 1
ATOM 848 C CA . LYS A 1 100 ? -4.052 1.348 8.729 1.00 91.50 100 LYS A CA 1
ATOM 849 C C . LYS A 1 100 ? -5.364 0.782 8.177 1.00 91.50 100 LYS A C 1
ATOM 851 O O . LYS A 1 100 ? -5.507 -0.434 8.098 1.00 91.50 100 LYS A O 1
ATOM 856 N N . SER A 1 101 ? -6.272 1.649 7.730 1.00 91.44 101 SER A N 1
ATOM 857 C CA . SER A 1 101 ? -7.550 1.242 7.132 1.00 91.44 101 SER A CA 1
ATOM 858 C C . SER A 1 101 ? -7.351 0.393 5.868 1.00 91.44 101 SER A C 1
ATOM 860 O O . SER A 1 101 ? -7.944 -0.677 5.718 1.00 91.44 101 SER A O 1
ATOM 862 N N . LEU A 1 102 ? -6.439 0.802 4.980 1.00 90.81 102 LEU A N 1
ATOM 863 C CA . LEU A 1 102 ? -6.085 0.035 3.781 1.00 90.81 102 LEU A CA 1
ATOM 864 C C . LEU A 1 102 ? -5.433 -1.314 4.116 1.00 90.81 102 LEU A C 1
ATOM 866 O O . LEU A 1 102 ? -5.661 -2.297 3.409 1.00 90.81 102 LEU A O 1
ATOM 870 N N . GLN A 1 103 ? -4.646 -1.383 5.187 1.00 90.44 103 GLN A N 1
ATOM 871 C CA . GLN A 1 103 ? -4.028 -2.619 5.657 1.00 90.44 103 GLN A CA 1
ATOM 872 C C . GLN A 1 103 ? -5.065 -3.605 6.203 1.00 90.44 103 GLN A C 1
ATOM 874 O O . GLN A 1 103 ? -5.004 -4.790 5.880 1.00 90.44 103 GLN A O 1
ATOM 879 N N . GLU A 1 104 ? -6.048 -3.134 6.972 1.00 87.56 104 GLU A N 1
ATOM 880 C CA . GLU A 1 104 ? -7.166 -3.961 7.456 1.00 87.56 104 GLU A CA 1
ATOM 881 C C . GLU A 1 104 ? -7.983 -4.553 6.294 1.00 87.56 104 GLU A C 1
ATOM 883 O O . GLU A 1 104 ? -8.428 -5.702 6.356 1.00 87.56 104 GLU A O 1
ATOM 888 N N . LYS A 1 105 ? -8.094 -3.810 5.186 1.00 86.44 105 LYS A N 1
ATOM 889 C CA . LYS A 1 105 ? -8.742 -4.255 3.940 1.00 86.44 105 LYS A CA 1
ATOM 890 C C . LYS A 1 105 ? -7.852 -5.147 3.065 1.00 86.44 105 LYS A C 1
ATOM 892 O O . LYS A 1 105 ? -8.314 -5.665 2.051 1.00 86.44 105 LYS A O 1
ATOM 897 N N . GLY A 1 106 ? -6.589 -5.361 3.445 1.00 87.31 106 GLY A N 1
ATOM 898 C CA . GLY A 1 106 ? -5.627 -6.157 2.675 1.00 87.31 106 GLY A CA 1
ATOM 899 C C . GLY A 1 106 ? -5.186 -5.493 1.368 1.00 87.31 106 GLY A C 1
ATOM 900 O O . GLY A 1 106 ? -4.775 -6.176 0.439 1.00 87.31 106 GLY A O 1
ATOM 901 N N . LEU A 1 107 ? -5.297 -4.169 1.270 1.00 88.38 107 LEU A N 1
ATOM 902 C CA . LEU A 1 107 ? -4.938 -3.392 0.080 1.00 88.38 107 LEU A CA 1
ATOM 903 C C . LEU A 1 107 ? -3.512 -2.852 0.135 1.00 88.38 107 LEU A C 1
ATOM 905 O O . LEU A 1 107 ? -2.902 -2.596 -0.903 1.00 88.38 107 LEU A O 1
ATOM 909 N N . ILE A 1 108 ? -2.981 -2.695 1.345 1.00 91.31 108 ILE A N 1
ATOM 910 C CA . ILE A 1 108 ? -1.600 -2.301 1.595 1.00 91.31 108 ILE A CA 1
ATOM 911 C C . ILE A 1 108 ? -0.980 -3.251 2.611 1.00 91.31 108 ILE A C 1
ATOM 913 O O . ILE A 1 108 ? -1.596 -3.572 3.623 1.00 91.31 108 ILE A O 1
ATOM 917 N N . MET A 1 109 ? 0.257 -3.669 2.360 1.00 90.88 109 MET A N 1
ATOM 918 C CA . MET A 1 109 ? 1.118 -4.217 3.401 1.00 90.88 109 MET A CA 1
ATOM 919 C C . MET A 1 109 ? 2.055 -3.125 3.887 1.00 90.88 109 MET A C 1
ATOM 921 O O . MET A 1 109 ? 2.661 -2.409 3.087 1.00 90.88 109 MET A O 1
ATOM 925 N N . LYS A 1 110 ? 2.171 -3.015 5.207 1.00 90.19 110 LYS A N 1
ATOM 926 C CA . LYS A 1 110 ? 3.156 -2.172 5.868 1.00 90.19 110 LYS A CA 1
ATOM 927 C C . LYS A 1 110 ? 4.070 -3.071 6.683 1.00 90.19 110 LYS A C 1
ATOM 929 O O . LYS A 1 110 ? 3.610 -3.720 7.620 1.00 90.19 110 LYS A O 1
ATOM 934 N N . SER A 1 111 ? 5.355 -3.062 6.371 1.00 84.56 111 SER A N 1
ATOM 935 C CA . SER A 1 111 ? 6.379 -3.672 7.215 1.00 84.56 111 SER A CA 1
ATOM 936 C C . SER A 1 111 ? 7.365 -2.606 7.676 1.00 84.56 111 SER A C 1
ATOM 938 O O . SER A 1 111 ? 7.548 -1.564 7.047 1.00 84.56 111 SER A O 1
ATOM 940 N N . SER A 1 112 ? 7.949 -2.822 8.846 1.00 77.88 112 SER A N 1
ATOM 941 C CA . SER A 1 112 ? 8.981 -1.953 9.400 1.00 77.88 112 SER A CA 1
ATOM 942 C C . SER A 1 112 ? 10.250 -2.768 9.559 1.00 77.88 112 SER A C 1
ATOM 944 O O . SER A 1 112 ? 10.247 -3.749 10.301 1.00 77.88 112 SER A O 1
ATOM 946 N N . SER A 1 113 ? 11.322 -2.347 8.895 1.00 66.56 113 SER A N 1
ATOM 947 C CA . SER A 1 113 ? 12.664 -2.880 9.114 1.00 66.56 113 SER A CA 1
ATOM 948 C C . SER A 1 113 ? 13.556 -1.748 9.599 1.00 66.56 113 SER A C 1
ATOM 950 O O . SER A 1 113 ? 13.759 -0.757 8.898 1.00 66.56 113 SER A O 1
ATOM 952 N N . SER A 1 114 ? 14.067 -1.871 10.825 1.00 65.88 114 SER A N 1
ATOM 953 C CA . SER A 1 114 ? 14.902 -0.861 11.486 1.00 65.88 114 SER A CA 1
ATOM 954 C C . SER A 1 114 ? 14.298 0.556 11.460 1.00 65.88 114 SER A C 1
ATOM 956 O O . SER A 1 114 ? 13.464 0.884 12.301 1.00 65.88 114 SER A O 1
ATOM 958 N N . ARG A 1 115 ? 14.718 1.406 10.511 1.00 64.38 115 ARG A N 1
ATOM 959 C CA . ARG A 1 115 ? 14.297 2.814 10.358 1.00 64.38 115 ARG A CA 1
ATOM 960 C C . ARG A 1 115 ? 13.426 3.060 9.126 1.00 64.38 115 ARG A C 1
ATOM 962 O O . ARG A 1 115 ? 12.953 4.177 8.931 1.00 64.38 115 ARG A O 1
ATOM 969 N N . THR A 1 116 ? 13.209 2.029 8.320 1.00 69.69 116 THR A N 1
ATOM 970 C CA . THR A 1 116 ? 12.515 2.128 7.042 1.00 69.69 116 THR A CA 1
ATOM 971 C C . THR A 1 116 ? 11.141 1.497 7.165 1.00 69.69 116 THR A C 1
ATOM 973 O O . THR A 1 116 ? 10.982 0.388 7.683 1.00 69.69 116 THR A O 1
ATOM 976 N N . VAL A 1 117 ? 10.133 2.227 6.696 1.00 81.12 117 VAL A N 1
ATOM 977 C CA . VAL A 1 117 ? 8.775 1.712 6.578 1.00 81.12 117 VAL A CA 1
ATOM 978 C C . VAL A 1 117 ? 8.549 1.355 5.122 1.00 81.12 117 VAL A C 1
ATOM 980 O O . VAL A 1 117 ? 8.642 2.207 4.247 1.00 81.12 117 VAL A O 1
ATOM 983 N N . LEU A 1 118 ? 8.252 0.089 4.874 1.00 88.12 118 LEU A N 1
ATOM 984 C CA . LEU A 1 118 ? 7.962 -0.421 3.548 1.00 88.12 118 LEU A CA 1
ATOM 985 C C . LEU A 1 118 ? 6.448 -0.413 3.377 1.00 88.12 118 LEU A C 1
ATOM 987 O O . LEU A 1 118 ? 5.732 -1.059 4.141 1.00 88.12 118 LEU A O 1
ATOM 991 N N . TYR A 1 119 ? 5.962 0.326 2.383 1.00 91.44 119 TYR A N 1
ATOM 992 C CA . TYR A 1 119 ? 4.559 0.299 1.980 1.00 91.44 119 TYR A CA 1
ATOM 993 C C . TYR A 1 119 ? 4.462 -0.413 0.641 1.00 91.44 119 TYR A C 1
ATOM 995 O O . TYR A 1 119 ? 5.056 0.040 -0.336 1.00 91.44 119 TYR A O 1
ATOM 1003 N N . ARG A 1 120 ? 3.713 -1.511 0.583 1.00 91.50 120 ARG A N 1
ATOM 1004 C CA . ARG A 1 120 ? 3.476 -2.275 -0.645 1.00 91.50 120 ARG A CA 1
ATOM 1005 C C . ARG A 1 120 ? 2.000 -2.221 -0.995 1.00 91.50 120 ARG A C 1
ATOM 1007 O O . ARG A 1 120 ? 1.169 -2.491 -0.131 1.00 91.50 120 ARG A O 1
ATOM 1014 N N . LEU A 1 121 ? 1.667 -1.883 -2.238 1.00 90.56 121 LEU A N 1
ATOM 1015 C CA . LEU A 1 121 ? 0.298 -1.951 -2.749 1.00 90.56 121 LEU A CA 1
ATOM 1016 C C . LEU A 1 121 ? -0.024 -3.369 -3.216 1.00 90.56 121 LEU A C 1
ATOM 1018 O O . LEU A 1 121 ? 0.828 -4.064 -3.769 1.00 90.56 121 LEU A O 1
ATOM 1022 N N . HIS A 1 122 ? -1.271 -3.791 -3.030 1.00 88.06 122 HIS A N 1
ATOM 1023 C CA . HIS A 1 122 ? -1.718 -5.080 -3.536 1.00 88.06 122 HIS A CA 1
ATOM 1024 C C . HIS A 1 122 ? -1.669 -5.083 -5.086 1.00 88.06 122 HIS A C 1
ATOM 1026 O O . HIS A 1 122 ? -2.238 -4.181 -5.705 1.00 88.06 122 HIS A O 1
ATOM 1032 N N . PRO A 1 123 ? -1.110 -6.119 -5.751 1.00 84.50 123 PRO A N 1
ATOM 1033 C CA . PRO A 1 123 ? -1.026 -6.194 -7.221 1.00 84.50 123 PRO A CA 1
ATOM 1034 C C . PRO A 1 123 ? -2.368 -6.039 -7.965 1.00 84.50 123 PRO A C 1
ATOM 1036 O O . PRO A 1 123 ? -2.447 -5.453 -9.034 1.00 84.50 123 PRO A O 1
ATOM 1039 N N . HIS A 1 124 ? -3.479 -6.510 -7.397 1.00 78.62 124 HIS A N 1
ATOM 1040 C CA . HIS A 1 124 ? -4.821 -6.274 -7.940 1.00 78.62 124 HIS A CA 1
ATOM 1041 C C . HIS A 1 124 ? -5.306 -4.815 -7.914 1.00 78.62 124 HIS A C 1
ATOM 1043 O O . HIS A 1 124 ? -6.307 -4.515 -8.560 1.00 78.62 124 HIS A O 1
ATOM 1049 N N . ILE A 1 125 ? -4.637 -3.907 -7.201 1.00 78.19 125 ILE A N 1
ATOM 1050 C CA . ILE A 1 125 ? -4.896 -2.463 -7.297 1.00 78.19 125 ILE A CA 1
ATOM 1051 C C . ILE A 1 125 ? -4.180 -1.911 -8.529 1.00 78.19 125 ILE A C 1
ATOM 1053 O O . ILE A 1 125 ? -4.731 -1.101 -9.274 1.00 78.19 125 ILE A O 1
ATOM 1057 N N . VAL A 1 126 ? -2.963 -2.393 -8.758 1.00 74.25 126 VAL A N 1
ATOM 1058 C CA . VAL A 1 126 ? -1.975 -1.837 -9.674 1.00 74.25 126 VAL A CA 1
ATOM 1059 C C . VAL A 1 126 ? -1.491 -2.913 -10.639 1.00 74.25 126 VAL A C 1
ATOM 1061 O O . VAL A 1 126 ? -0.683 -3.758 -10.293 1.00 74.25 126 VAL A O 1
ATOM 1064 N N . TYR A 1 127 ? -1.962 -2.880 -11.883 1.00 68.06 127 TYR A N 1
ATOM 1065 C CA . TYR A 1 127 ? -1.503 -3.802 -12.915 1.00 68.06 127 TYR A CA 1
ATOM 1066 C C . TYR A 1 127 ? -0.355 -3.171 -13.720 1.00 68.06 127 TYR A C 1
ATOM 1068 O O . TYR A 1 127 ? -0.580 -2.164 -14.412 1.00 68.06 127 TYR A O 1
ATOM 1076 N N . PRO A 1 128 ? 0.863 -3.735 -13.670 1.00 64.38 128 PRO A N 1
ATOM 1077 C CA . PRO A 1 128 ? 1.959 -3.294 -14.512 1.00 64.38 128 PRO A CA 1
ATOM 1078 C C . PRO A 1 128 ? 1.748 -3.784 -15.939 1.00 64.38 128 PRO A C 1
ATOM 1080 O O . PRO A 1 128 ? 1.403 -4.940 -16.186 1.00 64.38 128 PRO A O 1
ATOM 1083 N N . LYS A 1 129 ? 1.962 -2.904 -16.917 1.00 58.47 129 LYS A N 1
ATOM 1084 C CA . LYS A 1 129 ? 1.772 -3.263 -18.324 1.00 58.47 129 LYS A CA 1
ATOM 1085 C C . LYS A 1 129 ? 2.918 -4.158 -18.827 1.00 58.47 129 LYS A C 1
ATOM 1087 O O . LYS A 1 129 ? 3.906 -3.644 -19.334 1.00 58.47 129 LYS A O 1
ATOM 1092 N N . GLY A 1 130 ? 2.725 -5.480 -18.778 1.00 54.50 130 GLY A N 1
ATOM 1093 C CA . GLY A 1 130 ? 3.417 -6.462 -19.634 1.00 54.50 130 GLY A CA 1
ATOM 1094 C C . GLY A 1 130 ? 4.826 -6.889 -19.213 1.00 54.50 130 GLY A C 1
ATOM 1095 O O . GLY A 1 130 ? 5.604 -7.298 -20.070 1.00 54.50 130 GLY A O 1
ATOM 1096 N N . THR A 1 131 ? 5.188 -6.736 -17.936 1.00 56.34 131 THR A N 1
ATOM 1097 C CA . THR A 1 131 ? 6.600 -6.820 -17.506 1.00 56.34 131 THR A CA 1
ATOM 1098 C C . THR A 1 131 ? 6.838 -7.661 -16.259 1.00 56.34 131 THR A C 1
ATOM 1100 O O . THR A 1 131 ? 7.987 -7.931 -15.928 1.00 56.34 131 THR A O 1
ATOM 1103 N N . VAL A 1 132 ? 5.777 -8.086 -15.574 1.00 64.44 132 VAL A N 1
ATOM 1104 C CA . VAL A 1 132 ? 5.854 -8.919 -14.367 1.00 64.44 132 VAL A CA 1
ATOM 1105 C C . VAL A 1 132 ? 5.257 -10.278 -14.692 1.00 64.44 132 VAL A C 1
ATOM 1107 O O . VAL A 1 132 ? 4.192 -10.344 -15.301 1.00 64.44 132 VAL A O 1
ATOM 1110 N N . SER A 1 133 ? 5.947 -11.355 -14.317 1.00 70.62 133 SER A N 1
ATOM 1111 C CA . SER A 1 133 ? 5.431 -12.709 -14.513 1.00 70.62 133 SER A CA 1
ATOM 1112 C C . SER A 1 133 ? 4.210 -12.958 -13.624 1.00 70.62 133 SER A C 1
ATOM 1114 O O . SER A 1 133 ? 4.171 -12.529 -12.468 1.00 70.62 133 SER A O 1
ATOM 1116 N N . ASP A 1 134 ? 3.240 -13.720 -14.131 1.00 75.12 134 ASP A N 1
ATOM 1117 C CA . ASP A 1 134 ? 2.055 -14.112 -13.357 1.00 75.12 134 ASP A CA 1
ATOM 1118 C C . ASP A 1 134 ? 2.434 -14.864 -12.070 1.00 75.12 134 ASP A C 1
ATOM 1120 O O . ASP A 1 134 ? 1.773 -14.721 -11.044 1.00 75.12 134 ASP A O 1
ATOM 1124 N N . LEU A 1 135 ? 3.551 -15.602 -12.089 1.00 77.50 135 LEU A N 1
ATOM 1125 C CA . LEU A 1 135 ? 4.105 -16.271 -10.909 1.00 77.50 135 LEU A CA 1
ATOM 1126 C C . LEU A 1 135 ? 4.530 -15.283 -9.818 1.00 77.50 135 LEU A C 1
ATOM 1128 O O . LEU A 1 135 ? 4.242 -15.518 -8.647 1.00 77.50 135 LEU A O 1
ATOM 1132 N N . ARG A 1 136 ? 5.170 -14.163 -10.179 1.00 77.31 136 ARG A N 1
ATOM 1133 C CA . ARG A 1 136 ? 5.546 -13.128 -9.206 1.00 77.31 136 ARG A CA 1
ATOM 1134 C C . ARG A 1 136 ? 4.319 -12.400 -8.670 1.00 77.31 136 ARG A C 1
ATOM 1136 O O . ARG A 1 136 ? 4.234 -12.172 -7.470 1.00 77.31 136 ARG A O 1
ATOM 1143 N N . ILE A 1 137 ? 3.346 -12.087 -9.527 1.00 81.06 137 ILE A N 1
ATOM 1144 C CA . ILE A 1 137 ? 2.071 -11.503 -9.084 1.00 81.06 137 ILE A CA 1
ATOM 1145 C C . ILE A 1 137 ? 1.394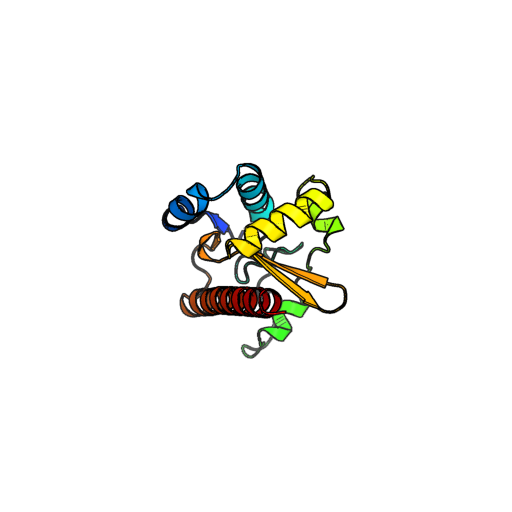 -12.434 -8.074 1.00 81.06 137 ILE A C 1
ATOM 1147 O O . ILE A 1 137 ? 0.968 -11.971 -7.016 1.00 81.06 137 ILE A O 1
ATOM 1151 N N . LYS A 1 138 ? 1.339 -13.738 -8.373 1.00 82.81 138 LYS A N 1
ATOM 1152 C CA . LYS A 1 138 ? 0.763 -14.749 -7.484 1.00 82.81 138 LYS A CA 1
ATOM 1153 C C . LYS A 1 138 ? 1.498 -14.810 -6.146 1.00 82.81 138 LYS A C 1
ATOM 1155 O O . LYS A 1 138 ? 0.843 -14.699 -5.120 1.00 82.81 138 LYS A O 1
ATOM 1160 N N . TYR A 1 139 ? 2.829 -14.891 -6.165 1.00 86.00 139 TYR A N 1
ATOM 1161 C CA . TYR A 1 139 ? 3.652 -14.899 -4.952 1.00 86.00 139 TYR A CA 1
ATOM 1162 C C . TYR A 1 139 ? 3.343 -13.701 -4.042 1.00 86.00 139 TYR A C 1
ATOM 1164 O O . TYR A 1 139 ? 3.060 -13.872 -2.861 1.00 86.00 139 TYR A O 1
ATOM 1172 N N . ILE A 1 140 ? 3.293 -12.491 -4.606 1.00 86.38 140 ILE A N 1
ATOM 1173 C CA . ILE A 1 140 ? 2.999 -11.280 -3.831 1.00 86.38 140 ILE A CA 1
ATOM 1174 C C . ILE A 1 140 ? 1.566 -11.323 -3.284 1.00 86.38 140 ILE A C 1
ATOM 1176 O O . ILE A 1 140 ? 1.335 -10.931 -2.146 1.00 86.38 140 ILE A O 1
ATOM 1180 N N . CYS A 1 141 ? 0.591 -11.818 -4.052 1.00 86.75 141 CYS A N 1
ATOM 1181 C CA . CYS A 1 141 ? -0.771 -12.008 -3.541 1.00 86.75 141 CYS A CA 1
ATOM 1182 C C . CYS A 1 141 ? -0.809 -12.995 -2.363 1.00 86.75 141 CYS A C 1
ATOM 1184 O O . CYS A 1 141 ? -1.476 -12.720 -1.367 1.00 86.75 141 CYS A O 1
ATOM 1186 N N . ASP A 1 142 ? -0.058 -14.094 -2.445 1.00 88.62 142 ASP A N 1
ATOM 1187 C CA . ASP A 1 142 ? 0.039 -15.087 -1.373 1.00 88.62 142 ASP A CA 1
ATOM 1188 C C . ASP A 1 142 ? 0.654 -14.476 -0.093 1.00 88.62 142 ASP A C 1
ATOM 1190 O O . ASP A 1 142 ? 0.207 -14.792 1.015 1.00 88.62 142 ASP A O 1
ATOM 1194 N N . GLU A 1 143 ? 1.615 -13.548 -0.223 1.00 89.69 143 GLU A N 1
ATOM 1195 C CA . GLU A 1 143 ? 2.162 -12.766 0.900 1.00 89.69 143 GLU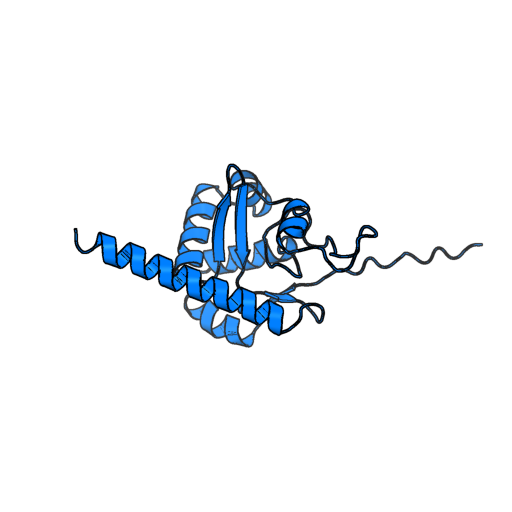 A CA 1
ATOM 1196 C C . GLU A 1 143 ? 1.109 -11.850 1.543 1.00 89.69 143 GLU A C 1
ATOM 1198 O O . GLU A 1 143 ? 0.991 -11.814 2.771 1.00 89.69 143 GLU A O 1
ATOM 1203 N N . PHE A 1 144 ? 0.299 -11.151 0.739 1.00 89.88 144 PHE A N 1
ATOM 1204 C CA . PHE A 1 144 ? -0.821 -10.339 1.240 1.00 89.88 144 PHE A CA 1
ATOM 1205 C C . PHE A 1 144 ? -1.823 -11.190 2.029 1.00 89.88 144 PHE A C 1
ATOM 1207 O O . PHE A 1 144 ? -2.249 -10.803 3.124 1.00 89.88 144 PHE A O 1
ATOM 1214 N N . ASP A 1 145 ? -2.168 -12.367 1.507 1.00 88.12 145 ASP A N 1
ATOM 1215 C CA . ASP A 1 145 ? -3.074 -13.296 2.176 1.00 88.12 145 ASP A CA 1
ATOM 1216 C C . ASP A 1 145 ? -2.469 -13.839 3.478 1.00 88.12 145 ASP A C 1
ATOM 1218 O O . ASP A 1 145 ? -3.167 -13.939 4.492 1.00 88.12 145 ASP A O 1
ATOM 1222 N N . ALA A 1 146 ? -1.169 -14.154 3.494 1.00 87.88 146 ALA A N 1
ATOM 1223 C CA . ALA A 1 1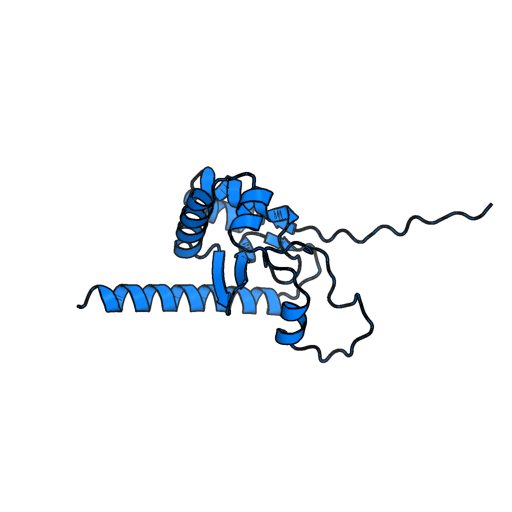46 ? -0.459 -14.572 4.701 1.00 87.88 146 ALA A CA 1
ATOM 1224 C C . ALA A 1 146 ? -0.458 -13.472 5.770 1.00 87.88 146 ALA A C 1
ATOM 1226 O O . ALA A 1 146 ? -0.848 -13.727 6.911 1.00 87.88 146 ALA A O 1
ATOM 1227 N N . HIS A 1 147 ? -0.129 -12.238 5.390 1.00 85.38 147 HIS A N 1
ATOM 1228 C CA . HIS A 1 147 ? -0.127 -11.096 6.301 1.00 85.38 147 HIS A CA 1
ATOM 1229 C C . HIS A 1 147 ? -1.525 -10.821 6.880 1.00 85.38 147 HIS A C 1
ATOM 1231 O O . HIS A 1 147 ? -1.676 -10.561 8.078 1.00 85.38 147 HIS A O 1
ATOM 1237 N N . LYS A 1 148 ? -2.579 -10.942 6.059 1.00 84.31 148 LYS A N 1
ATOM 1238 C CA . LYS A 1 148 ? -3.972 -10.821 6.516 1.00 84.31 148 LYS A CA 1
ATOM 1239 C C . LYS A 1 148 ? -4.338 -11.921 7.517 1.00 84.31 148 LYS A C 1
ATOM 1241 O O . LYS A 1 148 ? -4.944 -11.623 8.548 1.00 84.31 148 LYS A O 1
ATOM 1246 N N . ARG A 1 149 ? -3.946 -13.176 7.253 1.00 85.50 149 ARG A N 1
ATOM 1247 C CA . ARG A 1 149 ? -4.143 -14.302 8.187 1.00 85.50 149 ARG A CA 1
ATOM 1248 C C . ARG A 1 149 ? -3.435 -14.055 9.519 1.00 85.50 149 ARG A C 1
ATOM 1250 O O . ARG A 1 149 ? -4.045 -14.235 10.570 1.00 85.50 149 ARG A O 1
ATOM 1257 N N . GLU A 1 150 ? -2.187 -13.600 9.497 1.00 84.12 150 GLU A N 1
ATOM 1258 C CA . GLU A 1 150 ? -1.445 -13.283 10.722 1.00 84.12 150 GLU A CA 1
ATOM 1259 C C . GLU A 1 150 ? -2.089 -12.154 11.529 1.00 84.12 150 GLU A C 1
ATOM 1261 O O . GLU A 1 150 ? -2.195 -12.256 12.754 1.00 84.12 150 GLU A O 1
ATOM 1266 N N . ALA A 1 151 ? -2.548 -11.091 10.864 1.00 80.12 151 ALA A N 1
ATOM 1267 C CA . ALA A 1 151 ? -3.233 -9.985 11.525 1.00 80.12 151 ALA A CA 1
ATOM 1268 C C . ALA A 1 151 ? -4.520 -10.450 12.233 1.00 80.12 151 ALA A C 1
ATOM 1270 O O . ALA A 1 151 ? -4.754 -10.078 13.386 1.00 80.12 151 ALA A O 1
ATOM 1271 N N . LEU A 1 152 ? -5.309 -11.318 11.587 1.00 81.25 152 LEU A N 1
ATOM 1272 C CA . LEU A 1 152 ? -6.505 -11.931 12.179 1.00 81.25 152 LEU A CA 1
ATOM 1273 C C . LEU A 1 152 ? -6.162 -12.785 13.406 1.00 81.25 152 LEU A C 1
ATOM 1275 O O . LEU A 1 152 ? -6.802 -12.657 14.449 1.00 81.25 152 LEU A O 1
ATOM 1279 N N . LEU A 1 153 ? -5.117 -13.612 13.316 1.00 82.56 153 LEU A N 1
ATOM 1280 C CA . LEU A 1 153 ? -4.661 -14.441 14.435 1.00 82.56 153 LEU A CA 1
ATOM 1281 C C . LEU A 1 153 ? -4.189 -13.600 15.629 1.00 82.56 153 LEU A C 1
ATOM 1283 O O . LEU A 1 153 ? -4.459 -13.961 16.774 1.00 82.56 153 LEU A O 1
ATOM 1287 N N . ARG A 1 154 ? -3.495 -12.480 15.386 1.00 79.19 154 ARG A N 1
ATOM 1288 C CA . ARG A 1 154 ? -3.064 -11.557 16.452 1.00 79.19 154 ARG A CA 1
ATOM 1289 C C . ARG A 1 154 ? -4.256 -10.892 17.137 1.00 79.19 154 ARG A C 1
ATOM 1291 O O . ARG A 1 154 ? -4.256 -10.810 18.361 1.00 79.19 154 ARG A O 1
ATOM 1298 N N . LYS A 1 155 ? -5.269 -10.474 16.372 1.00 78.12 155 LYS A N 1
ATOM 1299 C CA . LYS A 1 155 ? -6.499 -9.877 16.913 1.00 78.12 155 LYS A CA 1
ATOM 1300 C C . LYS A 1 155 ? -7.254 -10.867 17.807 1.00 78.12 155 LYS A C 1
ATOM 1302 O O . LYS A 1 155 ? -7.502 -10.568 18.967 1.00 78.12 155 LYS A O 1
ATOM 1307 N N . ASN A 1 156 ? -7.475 -12.088 17.321 1.00 75.88 156 ASN A N 1
ATOM 1308 C CA . ASN A 1 156 ? -8.184 -13.124 18.078 1.00 75.88 156 ASN A CA 1
ATOM 1309 C C . ASN A 1 156 ? -7.440 -13.562 19.353 1.00 75.88 156 ASN A C 1
ATOM 1311 O O . ASN A 1 156 ? -8.072 -13.982 20.312 1.00 75.88 156 ASN A O 1
ATOM 1315 N N . LYS A 1 157 ? -6.102 -13.475 19.395 1.00 72.44 157 LYS A N 1
ATOM 1316 C CA . LYS A 1 157 ? -5.318 -13.753 20.614 1.00 72.44 157 LYS A CA 1
ATOM 1317 C C . LYS A 1 157 ? -5.421 -12.651 21.676 1.00 72.44 157 LYS A C 1
ATOM 1319 O O . LYS A 1 157 ? -5.149 -12.933 22.840 1.00 72.44 157 LYS A O 1
ATOM 1324 N N . LEU A 1 158 ? -5.750 -11.420 21.284 1.00 61.69 158 LEU A N 1
ATOM 1325 C CA . LEU A 1 158 ? -5.940 -10.294 22.203 1.00 61.69 158 LEU A CA 1
ATOM 1326 C C . LEU A 1 158 ? -7.347 -10.294 22.814 1.00 61.69 158 LEU A C 1
ATOM 1328 O O . LEU A 1 158 ? -7.472 -9.934 23.973 1.00 61.69 158 LEU A O 1
ATOM 1332 N N . ASP A 1 159 ? -8.360 -10.774 22.086 1.00 56.81 159 ASP A N 1
ATOM 1333 C CA . ASP A 1 159 ? -9.751 -10.872 22.569 1.00 56.81 159 ASP A CA 1
ATOM 1334 C C . ASP A 1 159 ? -9.993 -12.028 23.570 1.00 56.81 159 ASP A C 1
ATOM 1336 O O . ASP A 1 159 ? -11.089 -12.173 24.105 1.00 56.81 159 ASP A O 1
ATOM 1340 N N . VAL A 1 160 ? -8.985 -12.873 23.825 1.00 54.59 160 VAL A N 1
ATOM 1341 C CA . VAL A 1 160 ? -9.056 -14.036 24.740 1.00 54.59 160 VAL A CA 1
ATOM 1342 C C . VAL A 1 160 ? -8.316 -13.770 26.069 1.00 54.59 160 VAL A C 1
ATOM 1344 O O . VAL A 1 160 ? -8.163 -14.671 26.892 1.00 54.59 160 VAL A O 1
ATOM 1347 N N . ARG A 1 161 ? -7.840 -12.541 26.299 1.00 45.56 161 ARG A N 1
ATOM 1348 C CA . ARG A 1 161 ? -7.196 -12.100 27.549 1.00 45.56 161 ARG A CA 1
ATOM 1349 C C . ARG A 1 161 ? -8.027 -11.036 28.244 1.00 45.56 161 ARG A C 1
ATOM 1351 O O . ARG A 1 161 ? -8.010 -11.053 29.492 1.00 45.56 161 ARG A O 1
#

Radius of gyration: 17.49 Å; chains: 1; bounding box: 43×33×67 Å

Organism: Lysinibacillus sphaericus (NCBI:txid1421)

Sequence (161 aa):
MGYHQKKHEKVWFIRLYKGKLKEMLKELSFREIGFIYKSLPICHYNMFYLVHNPNDSYNSIGGQPEDTESHFENKLEFFNRKELAEYIKENIDNITDVVKSLQEKGLIMKSSSSRTVLYRLHPHIVYPKGTVSDLRIKYICDEFDAHKREALLRKNKLDVR

Foldseek 3Di:
DDPPPPPPDPDWAWDFQPPVVVVVVVVDDPLLVLLLVLQRVQQQLAFQKRFPCNDDDPPPDDDDPPDDPVNVVVPTHADDLVRSCVSSVHDSVSSVVSQVVCLLSLQWDWDDDDRGIIIGGQCNRIPTPPDYDPVSSVVSNVVSVVSNVVVVVVVVVVVVD

Secondary structure (DSSP, 8-state):
-------------EEE-HHHHHHHHTT--HHHHHHHHHHGGGB-TTT-BBBS-TT--TTSS---TT--HHHHHTT--BPPHHHHHHHHTS-HHHHHHHHHHHHHTTSEEEEEETTEEEEEE-TTTEEESS-S-HHHHHHHHHHHHHHHHHHHHHHHHHTT-